Protein AF-A0A2N1AN80-F1 (afdb_monomer_lite)

Radius of gyration: 16.86 Å; chains: 1; bounding box: 37×19×43 Å

Sequence (86 aa):
MSWYCQQLKVKSFYSLKVEKMPLCRLFFIKYAETVEEYQARRLAYHLSCMITAKRGEVNSYELYKKAGLSAKTIYQSVDIIIKKDI

pLDDT: mean 77.21, std 10.76, range [53.44, 90.5]

Structure (mmCIF, N/CA/C/O backbone):
data_AF-A0A2N1AN80-F1
#
_entry.id   AF-A0A2N1AN80-F1
#
loop_
_atom_site.group_PDB
_atom_site.id
_atom_site.type_symbol
_atom_site.label_atom_id
_atom_site.label_alt_id
_atom_site.label_comp_id
_atom_site.label_asym_id
_atom_site.label_entity_id
_atom_site.label_seq_id
_atom_site.pdbx_PDB_ins_code
_atom_site.Cartn_x
_atom_site.Cartn_y
_atom_site.Cartn_z
_atom_site.occupancy
_atom_site.B_iso_or_equiv
_atom_site.auth_seq_id
_atom_site.auth_comp_id
_atom_site.auth_asym_id
_atom_site.auth_atom_id
_atom_site.pdbx_PDB_model_num
ATOM 1 N N . MET A 1 1 ? -9.534 4.525 12.238 1.00 53.44 1 MET A N 1
ATOM 2 C CA . MET A 1 1 ? -9.362 4.136 13.665 1.00 53.44 1 MET A CA 1
ATOM 3 C C . MET A 1 1 ? -10.634 4.251 14.507 1.00 53.44 1 MET A C 1
ATOM 5 O O . MET A 1 1 ? -10.903 3.323 15.259 1.00 53.44 1 MET A O 1
ATOM 9 N N . SER A 1 2 ? -11.442 5.316 14.393 1.00 57.25 2 SER A N 1
ATOM 10 C CA . SER A 1 2 ? -12.702 5.428 15.161 1.00 57.25 2 SER A CA 1
ATOM 11 C C . SER A 1 2 ? -13.719 4.322 14.835 1.00 57.25 2 SER A C 1
ATOM 13 O O . SER A 1 2 ? -14.392 3.840 15.743 1.00 57.25 2 SER A O 1
ATOM 15 N N . TRP A 1 3 ? -13.769 3.873 13.573 1.00 65.00 3 TRP A N 1
ATOM 16 C CA . TRP A 1 3 ? -14.703 2.846 13.096 1.00 65.00 3 TRP A CA 1
ATOM 17 C C . TRP A 1 3 ? -14.537 1.487 13.800 1.00 65.00 3 TRP A C 1
ATOM 19 O O . TRP A 1 3 ? -15.497 0.964 14.353 1.00 65.00 3 TRP A O 1
ATOM 29 N N . TYR A 1 4 ? -13.321 0.931 13.877 1.00 64.50 4 TYR A N 1
ATOM 30 C CA . TYR A 1 4 ? -13.091 -0.371 14.530 1.00 64.50 4 TYR A CA 1
ATOM 31 C C . TYR A 1 4 ? -13.328 -0.314 16.050 1.00 64.50 4 TYR A C 1
ATOM 33 O O . TYR A 1 4 ? -13.928 -1.215 16.633 1.00 64.50 4 TYR A O 1
ATOM 41 N N . CYS A 1 5 ? -12.943 0.790 16.700 1.00 62.00 5 CYS A N 1
ATOM 42 C CA . CYS A 1 5 ? -13.227 1.006 18.121 1.00 62.00 5 CYS A CA 1
ATOM 43 C C . CYS A 1 5 ? -14.734 1.138 18.411 1.00 62.00 5 CYS A C 1
ATOM 45 O O . CYS A 1 5 ? -15.180 0.745 19.489 1.00 62.00 5 CYS A O 1
ATOM 47 N N . GLN A 1 6 ? -15.523 1.666 17.465 1.00 66.81 6 GLN A N 1
ATOM 48 C CA . GLN A 1 6 ? -16.988 1.649 17.547 1.00 66.81 6 GLN A CA 1
ATOM 49 C C . GLN A 1 6 ? -17.542 0.221 17.479 1.00 66.81 6 GLN A C 1
ATOM 51 O O . GLN A 1 6 ? -18.428 -0.100 18.268 1.00 66.81 6 GLN A O 1
ATOM 56 N N . GLN A 1 7 ? -16.991 -0.645 16.619 1.00 70.19 7 GLN A N 1
ATOM 57 C CA . GLN A 1 7 ? -17.421 -2.047 16.518 1.00 70.19 7 GLN A CA 1
ATOM 58 C C . GLN A 1 7 ? -17.153 -2.836 17.806 1.00 70.19 7 GLN A C 1
ATOM 60 O O . GLN A 1 7 ? -17.985 -3.630 18.237 1.00 70.19 7 GLN A O 1
ATOM 65 N N . LEU A 1 8 ? -16.022 -2.580 18.469 1.00 70.50 8 LEU A N 1
ATOM 66 C CA . LEU A 1 8 ? -15.652 -3.296 19.691 1.00 70.50 8 LEU A CA 1
ATOM 67 C C . LEU A 1 8 ? -16.384 -2.815 20.954 1.00 70.50 8 LEU A C 1
ATOM 69 O O . LEU A 1 8 ? -16.252 -3.452 21.991 1.00 70.50 8 LEU A O 1
ATOM 73 N N . LYS A 1 9 ? -17.127 -1.698 20.919 1.00 65.38 9 LYS A N 1
ATOM 74 C CA . LYS A 1 9 ? -17.741 -1.055 22.106 1.00 65.38 9 LYS A CA 1
ATOM 75 C C . LYS A 1 9 ? -16.760 -0.746 23.255 1.00 65.38 9 LYS A C 1
ATOM 77 O O . LYS A 1 9 ? -17.188 -0.384 24.347 1.00 65.38 9 LYS A O 1
ATOM 82 N N . VAL A 1 10 ? -15.447 -0.809 23.018 1.00 63.38 10 VAL A N 1
ATOM 83 C CA . VAL A 1 10 ? -14.409 -0.527 24.019 1.00 63.38 10 VAL A CA 1
ATOM 84 C C . VAL A 1 10 ? -13.652 0.743 23.627 1.00 63.38 10 VAL A C 1
ATOM 86 O O . VAL A 1 10 ? -12.535 0.702 23.115 1.00 63.38 10 VAL A O 1
ATOM 89 N N . LYS A 1 11 ? -14.275 1.907 23.853 1.00 57.94 11 LYS A N 1
ATOM 90 C CA . LYS A 1 11 ? -13.678 3.217 23.522 1.00 57.94 11 LYS A CA 1
ATOM 91 C C . LYS A 1 11 ? -12.395 3.526 24.311 1.00 57.94 11 LYS A C 1
ATOM 93 O O . LYS A 1 11 ? -11.543 4.242 23.799 1.00 57.94 11 LYS A O 1
ATOM 98 N N . SER A 1 12 ? -12.255 3.014 25.536 1.00 58.03 12 SER A N 1
ATOM 99 C CA . SER A 1 12 ? -11.214 3.443 26.487 1.00 58.03 12 SER A CA 1
ATOM 100 C C . SER A 1 12 ? -9.921 2.622 26.460 1.00 58.03 12 SER A C 1
ATOM 102 O O . SER A 1 12 ? -8.881 3.114 26.886 1.00 58.03 12 SER A O 1
ATOM 104 N N . PHE A 1 13 ? -9.947 1.381 25.966 1.00 55.47 13 PHE A N 1
ATOM 105 C CA . PHE A 1 13 ? -8.806 0.466 26.126 1.00 55.47 13 PHE A CA 1
ATOM 106 C C . PHE A 1 13 ? -7.701 0.690 25.085 1.00 55.47 13 PHE A C 1
ATOM 108 O O . PHE A 1 13 ? -6.532 0.414 25.351 1.00 55.47 13 PHE A O 1
ATOM 115 N N . TYR A 1 14 ? -8.058 1.216 23.909 1.00 55.81 14 TYR A N 1
ATOM 116 C CA . TYR A 1 14 ? -7.140 1.326 22.774 1.00 55.81 14 TYR A CA 1
ATOM 117 C C . TYR A 1 14 ? -6.406 2.671 22.693 1.00 55.81 14 TYR A C 1
ATOM 119 O O . TYR A 1 14 ? -5.212 2.674 22.402 1.00 55.81 14 TYR A O 1
ATOM 127 N N . SER A 1 15 ? -7.047 3.803 23.004 1.00 58.84 15 SER A N 1
ATOM 128 C CA . SER A 1 15 ? -6.395 5.124 22.900 1.00 58.84 15 SER A CA 1
ATOM 129 C C . SER A 1 15 ? -5.171 5.273 23.814 1.00 58.84 15 SER A C 1
ATOM 131 O O . SER A 1 15 ? -4.221 5.946 23.439 1.00 58.84 15 SER A O 1
ATOM 133 N N . LEU A 1 16 ? -5.152 4.592 24.966 1.00 58.44 16 LEU A N 1
ATOM 134 C CA . LEU A 1 16 ? -4.066 4.663 25.956 1.00 58.44 16 LEU A CA 1
ATOM 135 C C . LEU A 1 16 ? -2.962 3.606 25.773 1.00 58.44 16 LEU A C 1
ATOM 137 O O . LEU A 1 16 ? -1.879 3.745 26.341 1.00 58.44 16 LEU A O 1
ATOM 141 N N . LYS A 1 17 ? -3.221 2.522 25.027 1.00 67.38 17 LYS A N 1
ATOM 142 C CA . LYS A 1 17 ? -2.289 1.379 24.908 1.00 67.38 17 LYS A CA 1
ATOM 143 C C . LYS A 1 17 ? -1.736 1.150 23.504 1.00 67.38 17 LYS A C 1
ATOM 145 O O . LYS A 1 17 ? -0.713 0.485 23.381 1.00 67.38 17 LYS A O 1
ATOM 150 N N . VAL A 1 18 ? -2.345 1.713 22.458 1.00 67.62 18 VAL A N 1
ATOM 151 C CA . VAL A 1 18 ? -1.886 1.534 21.065 1.00 67.62 18 VAL A CA 1
ATOM 152 C C . VAL A 1 18 ? -0.476 2.073 20.836 1.00 67.62 18 VAL A C 1
ATOM 154 O O . VAL A 1 18 ? 0.280 1.463 20.084 1.00 67.62 18 VAL A O 1
ATOM 157 N N . GLU A 1 19 ? -0.079 3.154 21.509 1.00 71.50 19 GLU A N 1
ATOM 158 C CA . GLU A 1 19 ? 1.298 3.661 21.416 1.00 71.50 19 GLU A CA 1
ATOM 159 C C . GLU A 1 19 ? 2.331 2.666 21.954 1.00 71.50 19 GLU A C 1
ATOM 161 O O . GLU A 1 19 ? 3.429 2.559 21.417 1.00 71.50 19 GLU A O 1
ATOM 166 N N . LYS A 1 20 ? 1.950 1.860 22.951 1.00 82.00 20 LYS A N 1
ATOM 167 C CA . LYS A 1 20 ? 2.789 0.786 23.503 1.00 82.00 20 LYS A CA 1
ATOM 168 C C . LYS A 1 20 ? 2.753 -0.491 22.653 1.00 82.00 20 LYS A C 1
ATOM 170 O O . LYS A 1 20 ? 3.438 -1.456 22.976 1.00 82.00 20 LYS A O 1
ATOM 175 N N . MET A 1 21 ? 1.952 -0.521 21.584 1.00 81.00 21 MET A N 1
ATOM 176 C CA . MET A 1 21 ? 1.724 -1.690 20.729 1.00 81.00 21 MET A CA 1
ATOM 177 C C . MET A 1 21 ? 1.905 -1.322 19.245 1.00 81.00 21 MET A C 1
ATOM 179 O O . MET A 1 21 ? 0.933 -1.291 18.481 1.00 81.00 21 MET A O 1
ATOM 183 N N . PRO A 1 22 ? 3.148 -1.058 18.799 1.00 81.88 22 PRO A N 1
ATOM 184 C CA . PRO A 1 22 ? 3.429 -0.526 17.463 1.00 81.88 22 PRO A CA 1
ATOM 185 C C . PRO A 1 22 ? 2.950 -1.444 16.331 1.00 81.88 22 PRO A C 1
ATOM 187 O O . PRO A 1 22 ? 2.459 -0.960 15.312 1.00 81.88 22 PRO A O 1
ATOM 190 N N . LEU A 1 23 ? 3.013 -2.766 16.517 1.00 84.31 23 LEU A N 1
ATOM 191 C CA . LEU A 1 23 ? 2.535 -3.734 15.525 1.00 84.31 23 LEU A CA 1
ATOM 192 C C . LEU A 1 23 ? 1.013 -3.683 15.356 1.00 84.31 23 LEU A C 1
ATOM 194 O O . LEU A 1 23 ? 0.522 -3.647 14.230 1.00 84.31 23 LEU A O 1
ATOM 198 N N . CYS A 1 24 ? 0.263 -3.611 16.459 1.00 82.25 24 CYS A N 1
ATOM 199 C CA . CYS A 1 24 ? -1.190 -3.456 16.409 1.00 82.25 24 CYS A CA 1
ATOM 200 C C . CYS A 1 24 ? -1.569 -2.117 15.774 1.00 82.25 24 CYS A C 1
ATOM 202 O O . CYS A 1 24 ? -2.460 -2.071 14.932 1.00 82.25 24 CYS A O 1
ATOM 204 N N . ARG A 1 25 ? -0.853 -1.038 16.114 1.00 81.62 25 ARG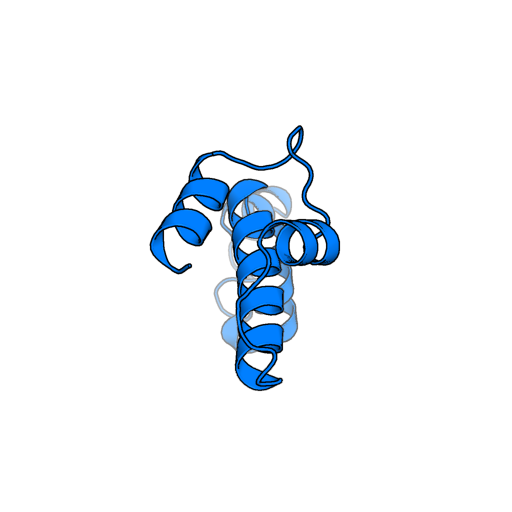 A N 1
ATOM 205 C CA . ARG A 1 25 ? -1.040 0.275 15.486 1.00 81.62 25 ARG A CA 1
ATOM 206 C C . ARG A 1 25 ? -0.874 0.195 13.969 1.00 81.62 25 ARG A C 1
ATOM 208 O O . ARG A 1 25 ? -1.749 0.655 13.244 1.00 81.62 25 ARG A O 1
ATOM 215 N N . LEU A 1 26 ? 0.213 -0.413 13.491 1.00 83.19 26 LEU A N 1
ATOM 216 C CA . LEU A 1 26 ? 0.475 -0.587 12.060 1.00 83.19 26 LEU A CA 1
ATOM 217 C C . LEU A 1 26 ? -0.585 -1.453 11.378 1.00 83.19 26 LEU A C 1
ATOM 219 O O . LEU A 1 26 ? -1.016 -1.119 10.277 1.00 83.19 26 LEU A O 1
ATOM 223 N N . PHE A 1 27 ? -1.017 -2.536 12.027 1.00 85.00 27 PHE A N 1
ATOM 224 C CA . PHE A 1 27 ? -2.097 -3.377 11.523 1.00 85.00 27 PHE A CA 1
ATOM 225 C C . PHE A 1 27 ? -3.386 -2.572 11.351 1.00 85.00 27 PHE A C 1
ATOM 227 O O . PHE A 1 27 ? -3.962 -2.582 10.270 1.00 85.00 27 PHE A O 1
ATOM 234 N N . PHE A 1 28 ? -3.810 -1.822 12.371 1.00 79.94 28 PHE A N 1
ATOM 235 C CA . PHE A 1 28 ? -5.053 -1.059 12.291 1.00 79.94 28 PHE A CA 1
ATOM 236 C C . PHE A 1 28 ? -4.986 0.123 11.332 1.00 79.94 28 PHE A C 1
ATOM 238 O O . PHE A 1 28 ? -5.995 0.426 10.704 1.00 79.94 28 PHE A O 1
ATOM 245 N N . ILE A 1 29 ? -3.829 0.784 11.210 1.00 82.06 29 ILE A N 1
ATOM 246 C CA . ILE A 1 29 ? -3.625 1.819 10.190 1.00 82.06 29 ILE A CA 1
ATOM 247 C C . ILE A 1 29 ? -3.854 1.201 8.812 1.00 82.06 29 ILE A C 1
ATOM 249 O O . ILE A 1 29 ? -4.722 1.674 8.095 1.00 82.06 29 ILE A O 1
ATOM 253 N N . LYS A 1 30 ? -3.174 0.089 8.500 1.00 84.50 30 LYS A N 1
ATOM 254 C CA . LYS A 1 30 ? -3.315 -0.604 7.211 1.00 84.50 30 LYS A CA 1
ATOM 255 C C . LYS A 1 30 ? -4.715 -1.169 6.978 1.00 84.50 30 LYS A C 1
ATOM 257 O O . LYS A 1 30 ? -5.177 -1.204 5.850 1.00 84.50 30 LYS A O 1
ATOM 262 N N . TYR A 1 31 ? -5.378 -1.642 8.029 1.00 83.25 31 TYR A N 1
ATOM 263 C CA . TYR A 1 31 ? -6.726 -2.200 7.936 1.00 83.25 31 TYR A CA 1
ATOM 264 C C . TYR A 1 31 ? -7.789 -1.121 7.708 1.00 83.25 31 TYR A C 1
ATOM 266 O O . TYR A 1 31 ? -8.821 -1.387 7.105 1.00 83.25 31 TYR A O 1
ATOM 274 N N . ALA A 1 32 ? -7.548 0.089 8.211 1.00 83.06 32 ALA A N 1
ATOM 275 C CA . ALA A 1 32 ? -8.444 1.220 8.028 1.00 83.06 32 ALA A CA 1
ATOM 276 C C . ALA A 1 32 ? -8.187 1.993 6.725 1.00 83.06 32 ALA A C 1
ATOM 278 O O . ALA A 1 32 ? -8.907 2.960 6.489 1.00 83.06 32 ALA A O 1
ATOM 279 N N . GLU A 1 33 ? -7.184 1.600 5.930 1.00 87.38 33 GLU A N 1
ATOM 280 C CA . GLU A 1 33 ? -6.902 2.219 4.633 1.00 87.38 33 GLU A CA 1
ATOM 281 C C . GLU A 1 33 ? -8.102 2.053 3.696 1.00 87.38 33 GLU A C 1
ATOM 283 O O . GLU A 1 33 ? -8.696 0.972 3.605 1.00 87.38 33 GLU A O 1
ATOM 288 N N . THR A 1 34 ? -8.432 3.108 2.955 1.00 87.88 34 THR A N 1
ATOM 289 C CA . THR A 1 34 ? -9.305 2.956 1.790 1.00 87.88 34 THR A CA 1
ATOM 290 C C . THR A 1 34 ? -8.593 2.148 0.702 1.00 87.88 34 THR A C 1
ATOM 292 O O . THR A 1 34 ? -7.373 1.942 0.735 1.00 87.88 34 THR A O 1
ATOM 295 N N . VAL A 1 35 ? -9.342 1.676 -0.298 1.00 87.12 35 VAL A N 1
ATOM 296 C CA . VAL A 1 35 ? -8.745 0.940 -1.422 1.00 87.12 35 VAL A CA 1
ATOM 297 C C . VAL A 1 35 ? -7.701 1.811 -2.128 1.00 87.12 35 VAL A C 1
ATOM 299 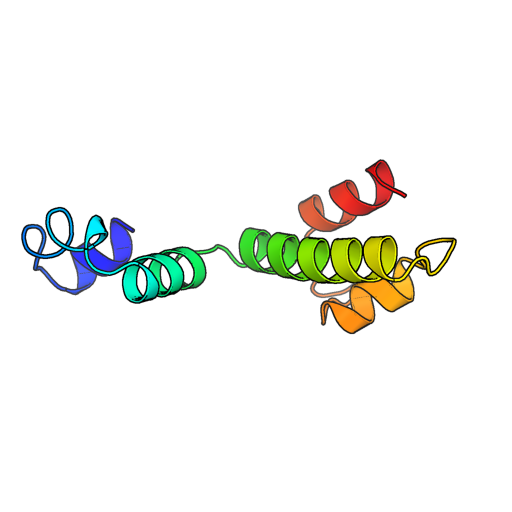O O . VAL A 1 35 ? -6.626 1.325 -2.470 1.00 87.12 35 VAL A O 1
ATOM 302 N N . GLU A 1 36 ? -7.970 3.105 -2.281 1.00 87.06 36 GLU A N 1
ATOM 303 C CA . GLU A 1 36 ? -7.067 4.094 -2.868 1.00 87.06 36 GLU A CA 1
ATOM 304 C C . GLU A 1 36 ? -5.769 4.245 -2.066 1.00 87.06 36 GLU A C 1
ATOM 306 O O . GLU A 1 36 ? -4.679 4.171 -2.637 1.00 87.06 36 GLU A O 1
ATOM 311 N N . GLU A 1 37 ? -5.865 4.405 -0.744 1.00 88.25 37 GLU A N 1
ATOM 312 C CA . GLU A 1 37 ? -4.702 4.523 0.147 1.00 88.25 37 GLU A CA 1
ATOM 313 C C . GLU A 1 37 ? -3.841 3.253 0.113 1.00 88.25 37 GLU A C 1
ATOM 315 O O . GLU A 1 37 ? -2.610 3.316 0.006 1.00 88.25 37 GLU A O 1
ATOM 320 N N . TYR A 1 38 ? -4.489 2.087 0.118 1.00 88.94 38 TYR A N 1
ATOM 321 C CA . TYR A 1 38 ? -3.825 0.796 -0.015 1.00 88.94 38 TYR A CA 1
ATOM 322 C C . TYR A 1 38 ? -3.054 0.679 -1.339 1.00 88.94 38 TYR A C 1
ATOM 324 O O . TYR A 1 38 ? -1.898 0.233 -1.354 1.00 88.94 38 TYR A O 1
ATOM 332 N N . GLN A 1 39 ? -3.671 1.088 -2.453 1.00 89.38 39 GLN A N 1
ATOM 333 C CA . GLN A 1 39 ? -3.038 1.074 -3.773 1.00 89.38 39 GLN A CA 1
ATOM 334 C C . GLN A 1 39 ? -1.842 2.028 -3.833 1.00 89.38 39 GLN A C 1
ATOM 336 O O . GLN A 1 39 ? -0.761 1.608 -4.254 1.00 89.38 39 GLN A O 1
ATOM 341 N N . ALA A 1 40 ? -1.999 3.263 -3.347 1.00 88.88 40 ALA A N 1
ATOM 342 C CA . ALA A 1 40 ? -0.929 4.256 -3.294 1.00 88.88 40 ALA A CA 1
ATOM 343 C C . ALA A 1 40 ? 0.275 3.753 -2.481 1.00 88.88 40 ALA A C 1
ATOM 345 O O . ALA A 1 40 ? 1.416 3.825 -2.940 1.00 88.88 40 ALA A O 1
ATOM 346 N N . ARG A 1 41 ? 0.039 3.151 -1.306 1.00 89.50 41 ARG A N 1
ATOM 347 C CA . ARG A 1 41 ? 1.113 2.603 -0.464 1.00 89.50 41 ARG A CA 1
ATOM 348 C C . ARG A 1 41 ? 1.870 1.463 -1.145 1.00 89.50 41 ARG A C 1
ATOM 350 O O . ARG A 1 41 ? 3.099 1.422 -1.085 1.00 89.50 41 ARG A O 1
ATOM 357 N N . ARG A 1 42 ? 1.162 0.509 -1.762 1.00 89.69 42 ARG A N 1
ATOM 358 C CA . ARG A 1 42 ? 1.805 -0.604 -2.492 1.00 89.69 42 ARG A CA 1
ATOM 359 C C . ARG A 1 42 ? 2.660 -0.093 -3.632 1.00 89.69 42 ARG A C 1
ATOM 361 O O . ARG A 1 42 ? 3.776 -0.564 -3.837 1.00 89.69 42 ARG A O 1
ATOM 368 N N . LEU A 1 43 ? 2.128 0.872 -4.358 1.00 89.50 43 LEU A N 1
ATOM 369 C CA . LEU A 1 43 ? 2.796 1.455 -5.491 1.00 89.50 43 LEU A CA 1
ATOM 370 C C . LEU A 1 43 ? 4.079 2.191 -5.089 1.00 89.50 43 LEU A C 1
ATOM 372 O O . LEU A 1 43 ? 5.141 1.900 -5.637 1.00 89.50 43 LEU A O 1
ATOM 376 N N . ALA A 1 44 ? 4.000 3.056 -4.075 1.00 89.19 44 ALA A N 1
ATOM 377 C CA . ALA A 1 44 ? 5.150 3.770 -3.526 1.00 89.19 44 ALA A CA 1
ATOM 378 C C . ALA A 1 44 ? 6.243 2.810 -3.023 1.00 89.19 44 ALA A C 1
ATOM 380 O O . ALA A 1 44 ? 7.435 3.036 -3.245 1.00 89.19 44 ALA A O 1
ATOM 381 N N . TYR A 1 45 ? 5.852 1.689 -2.405 1.00 90.50 45 TYR A N 1
ATOM 382 C CA . TYR A 1 45 ? 6.798 0.649 -2.001 1.00 90.50 45 TYR A CA 1
ATOM 383 C C . TYR A 1 45 ? 7.567 0.086 -3.205 1.00 90.50 45 TYR A C 1
ATOM 385 O O . TYR A 1 45 ? 8.795 0.083 -3.202 1.00 90.50 45 TYR A O 1
ATOM 393 N N . HIS A 1 46 ? 6.878 -0.330 -4.270 1.00 89.06 46 HIS A N 1
ATOM 394 C CA . HIS A 1 46 ? 7.561 -0.880 -5.443 1.00 89.06 46 HIS A CA 1
ATOM 395 C C . HIS A 1 46 ? 8.407 0.157 -6.186 1.00 89.06 46 HIS A C 1
ATOM 397 O O . HIS A 1 46 ? 9.503 -0.185 -6.631 1.00 89.06 46 HIS A O 1
ATOM 403 N N . LEU A 1 47 ? 7.943 1.406 -6.268 1.00 86.38 47 LEU A N 1
ATOM 404 C CA . LEU A 1 47 ? 8.700 2.510 -6.854 1.00 86.38 47 LEU A CA 1
ATOM 405 C C . LEU A 1 47 ? 10.009 2.748 -6.087 1.00 86.38 47 LEU A C 1
ATOM 407 O O . LEU A 1 47 ? 11.081 2.747 -6.686 1.00 86.38 47 LEU A O 1
ATOM 411 N N . SER A 1 48 ? 9.951 2.844 -4.754 1.00 87.62 48 SER A N 1
ATOM 412 C CA . SER A 1 48 ? 11.153 3.030 -3.926 1.00 87.62 48 SER A CA 1
ATOM 413 C C . SER A 1 48 ? 12.136 1.860 -4.038 1.00 87.62 48 SER A C 1
ATOM 415 O O . SER A 1 48 ? 13.347 2.081 -4.103 1.00 87.62 48 SER A O 1
ATOM 417 N N . CYS A 1 49 ? 11.647 0.620 -4.151 1.00 87.38 49 CYS A N 1
ATOM 418 C CA . CYS A 1 49 ? 12.497 -0.536 -4.432 1.00 87.38 49 CYS A CA 1
ATOM 419 C C . CYS A 1 49 ? 13.190 -0.436 -5.799 1.00 87.38 49 CYS A C 1
ATOM 421 O O . CYS A 1 49 ? 14.361 -0.795 -5.906 1.00 87.38 49 CYS A O 1
ATOM 423 N N . MET A 1 50 ? 12.495 0.032 -6.843 1.00 84.62 50 MET A N 1
ATOM 424 C CA . MET A 1 50 ? 13.087 0.200 -8.176 1.00 84.62 50 MET A CA 1
ATOM 425 C C . MET A 1 50 ? 14.171 1.281 -8.185 1.00 84.62 50 MET A C 1
ATOM 427 O O . MET A 1 50 ? 15.271 1.014 -8.671 1.00 84.62 50 MET A O 1
ATOM 431 N N . ILE A 1 51 ? 13.887 2.436 -7.572 1.00 83.69 51 ILE A N 1
ATOM 432 C CA . ILE A 1 51 ? 14.837 3.549 -7.418 1.00 83.69 51 ILE A CA 1
ATOM 433 C C . ILE A 1 51 ? 16.083 3.078 -6.658 1.00 83.69 51 ILE A C 1
ATOM 435 O O . ILE A 1 51 ? 17.211 3.262 -7.115 1.00 83.69 51 ILE A O 1
ATOM 439 N N . THR A 1 52 ? 15.889 2.398 -5.524 1.00 85.94 52 THR A N 1
ATOM 440 C CA . THR A 1 52 ? 16.992 1.889 -4.691 1.00 85.94 52 THR A CA 1
ATOM 441 C C . THR A 1 52 ? 17.839 0.856 -5.434 1.00 85.94 52 THR A C 1
ATOM 443 O O . THR A 1 52 ? 19.058 0.823 -5.287 1.00 85.94 52 THR A O 1
ATOM 446 N N . ALA A 1 53 ? 17.213 0.031 -6.277 1.00 83.88 53 ALA A N 1
ATOM 447 C CA . ALA A 1 53 ? 17.900 -0.978 -7.074 1.00 83.88 53 ALA A CA 1
ATOM 448 C C . ALA A 1 53 ? 18.687 -0.407 -8.273 1.00 83.88 53 ALA A C 1
ATOM 450 O O . ALA A 1 53 ? 19.245 -1.198 -9.032 1.00 83.88 53 ALA A O 1
ATOM 451 N N . LYS A 1 54 ? 18.718 0.925 -8.474 1.00 71.25 54 LYS A N 1
ATOM 452 C CA . LYS A 1 54 ? 19.330 1.609 -9.634 1.00 71.25 54 LYS A CA 1
ATOM 453 C C . LYS A 1 54 ? 18.914 1.019 -10.989 1.00 71.25 54 LYS A C 1
ATOM 455 O O . LYS A 1 54 ? 19.656 1.103 -11.967 1.00 71.25 54 LYS A O 1
ATOM 460 N N . ARG A 1 55 ? 17.730 0.405 -11.066 1.00 64.44 55 ARG A N 1
ATOM 461 C CA . ARG A 1 55 ? 17.121 0.081 -12.360 1.00 64.44 55 ARG A CA 1
ATOM 462 C C . ARG A 1 55 ? 16.713 1.425 -12.957 1.00 64.44 55 ARG A C 1
ATOM 464 O O . ARG A 1 55 ? 16.077 2.173 -12.233 1.00 64.44 55 ARG A O 1
ATOM 471 N N . GLY A 1 56 ? 17.160 1.725 -14.180 1.00 66.25 56 GLY A N 1
ATOM 472 C CA . GLY A 1 56 ? 17.039 3.030 -14.851 1.00 66.25 56 GLY A CA 1
ATOM 473 C C . GLY A 1 56 ? 15.606 3.566 -14.983 1.00 66.25 56 GLY A C 1
ATOM 474 O O . GLY A 1 56 ? 14.933 3.797 -13.987 1.00 66.25 56 GLY A O 1
ATOM 475 N N . GLU A 1 57 ? 15.135 3.827 -16.205 1.00 67.31 57 GLU A N 1
ATOM 476 C CA . GLU A 1 57 ? 13.766 4.321 -16.404 1.00 67.31 57 GLU A CA 1
ATOM 477 C C . GLU A 1 57 ? 12.734 3.373 -15.780 1.00 67.31 57 GLU A C 1
ATOM 479 O O . GLU A 1 57 ? 12.724 2.158 -16.017 1.00 67.31 57 GLU A O 1
ATOM 484 N N . VAL A 1 58 ? 11.857 3.943 -14.954 1.00 71.62 58 VAL A N 1
ATOM 485 C CA . VAL A 1 58 ? 10.777 3.206 -14.309 1.00 71.62 58 VAL A CA 1
ATOM 486 C C . VAL A 1 58 ? 9.704 2.942 -15.359 1.00 71.62 58 VAL A C 1
ATOM 488 O O . VAL A 1 58 ? 8.908 3.813 -15.698 1.00 71.62 58 VAL A O 1
ATOM 491 N N . ASN A 1 59 ? 9.653 1.712 -15.869 1.00 80.06 59 ASN A N 1
ATOM 492 C CA . ASN A 1 59 ? 8.548 1.298 -16.722 1.00 80.06 59 ASN A CA 1
ATOM 493 C C . ASN A 1 59 ? 7.262 1.211 -15.881 1.00 80.06 59 ASN A C 1
ATOM 495 O O . ASN A 1 59 ? 7.107 0.320 -15.037 1.00 80.06 59 ASN A O 1
ATOM 499 N N . SER A 1 60 ? 6.327 2.127 -16.140 1.00 80.81 60 SER A N 1
ATOM 500 C CA . SER A 1 60 ? 5.039 2.217 -15.446 1.00 80.81 60 SER A CA 1
ATOM 501 C C . SER A 1 60 ? 4.241 0.910 -15.514 1.00 80.81 60 SER A C 1
ATOM 503 O O . SER A 1 60 ? 3.652 0.501 -14.515 1.00 80.81 60 SER A O 1
ATOM 505 N N . TYR A 1 61 ? 4.295 0.174 -16.629 1.00 83.00 61 TYR A N 1
ATOM 506 C CA . TYR A 1 61 ? 3.633 -1.126 -16.759 1.00 83.00 61 TYR A CA 1
ATOM 507 C C . TYR A 1 61 ? 4.191 -2.168 -15.780 1.00 83.00 61 TYR A C 1
ATOM 509 O O . TYR A 1 61 ? 3.427 -2.858 -15.096 1.00 83.00 61 TYR A O 1
ATOM 517 N N . GLU A 1 62 ? 5.519 -2.282 -15.673 1.00 84.06 62 GLU A N 1
ATOM 518 C CA . GLU A 1 62 ? 6.139 -3.208 -14.718 1.00 84.06 62 GLU A CA 1
ATOM 519 C C . GLU A 1 62 ? 5.831 -2.817 -13.274 1.00 84.06 62 GLU A C 1
ATOM 521 O O . GLU A 1 62 ? 5.612 -3.686 -12.423 1.00 84.06 62 GLU A O 1
ATOM 526 N N . LEU A 1 63 ? 5.801 -1.513 -13.003 1.00 86.31 63 LEU A N 1
ATOM 527 C CA . LEU A 1 63 ? 5.479 -0.971 -11.694 1.00 86.31 63 LEU A CA 1
ATOM 528 C C . LEU A 1 63 ? 4.040 -1.317 -11.291 1.00 86.31 63 LEU A C 1
ATOM 530 O O . LEU A 1 63 ? 3.836 -1.881 -10.213 1.00 86.31 63 LEU A O 1
ATOM 534 N N . TYR A 1 64 ? 3.062 -1.087 -12.172 1.00 86.56 64 TYR A N 1
ATOM 535 C CA . TYR A 1 64 ? 1.669 -1.477 -11.943 1.00 86.56 64 TYR A CA 1
ATOM 536 C C . TYR A 1 64 ? 1.528 -2.981 -11.722 1.00 86.56 64 TYR A C 1
ATOM 538 O O . TYR A 1 64 ? 0.903 -3.406 -10.748 1.00 86.56 64 TYR A O 1
ATOM 546 N N . LYS A 1 65 ? 2.177 -3.797 -12.562 1.00 87.88 65 LYS A N 1
ATOM 547 C CA . LYS A 1 65 ? 2.144 -5.258 -12.442 1.00 87.88 65 LYS A CA 1
ATOM 548 C C . LYS A 1 65 ? 2.697 -5.733 -11.098 1.00 87.88 65 LYS A C 1
ATOM 550 O O . LYS A 1 65 ? 2.067 -6.565 -10.448 1.00 87.88 65 LYS A O 1
ATOM 555 N N . LYS A 1 66 ? 3.834 -5.191 -10.643 1.00 86.88 66 LYS A N 1
ATOM 556 C CA . LYS A 1 66 ? 4.400 -5.519 -9.320 1.00 86.88 66 LYS A CA 1
ATOM 557 C C . LYS A 1 66 ? 3.499 -5.053 -8.180 1.00 86.88 66 LYS A C 1
ATOM 559 O O . LYS A 1 66 ? 3.296 -5.798 -7.224 1.00 86.88 66 LYS A O 1
ATOM 564 N N . ALA A 1 67 ? 2.894 -3.876 -8.316 1.00 86.31 67 ALA A N 1
ATOM 565 C CA . ALA A 1 67 ?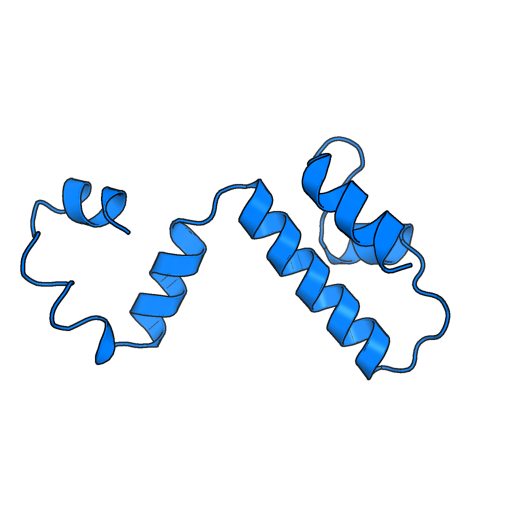 1.914 -3.371 -7.363 1.00 86.31 67 ALA A CA 1
ATOM 566 C C . ALA A 1 67 ? 0.600 -4.172 -7.355 1.00 86.31 67 ALA A C 1
ATOM 568 O O . ALA A 1 67 ? -0.178 -4.027 -6.412 1.00 86.31 67 ALA A O 1
ATOM 569 N N . GLY A 1 68 ? 0.376 -5.078 -8.315 1.00 87.31 68 GLY A N 1
ATOM 570 C CA . GLY A 1 68 ? -0.870 -5.837 -8.453 1.00 87.31 68 GLY A CA 1
ATOM 571 C C . GLY A 1 68 ? -2.027 -4.975 -8.962 1.00 87.31 68 GLY A C 1
ATOM 572 O O . GLY A 1 68 ? -3.188 -5.280 -8.701 1.00 87.31 68 GLY A O 1
ATOM 573 N N . LEU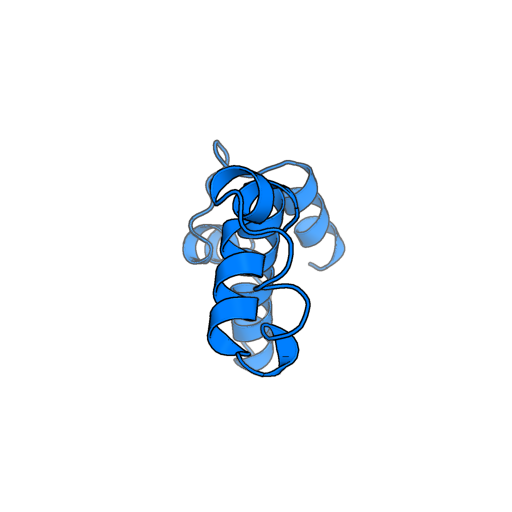 A 1 69 ? -1.709 -3.875 -9.645 1.00 87.12 69 LEU A N 1
ATOM 574 C CA . LEU A 1 69 ? -2.671 -2.947 -10.219 1.00 87.12 69 LEU A CA 1
ATOM 575 C C . LEU A 1 69 ? -2.894 -3.287 -11.691 1.00 87.12 69 LEU A C 1
ATOM 577 O O . LEU A 1 69 ? -1.975 -3.671 -12.413 1.00 87.12 69 LEU A O 1
ATOM 581 N N . SER A 1 70 ? -4.135 -3.132 -12.135 1.00 81.94 70 SER A N 1
ATOM 582 C CA . SER A 1 70 ? -4.529 -3.270 -13.533 1.00 81.94 70 SER A CA 1
ATOM 583 C C . SER A 1 70 ? -5.239 -2.000 -13.983 1.00 81.94 70 SER A C 1
ATOM 585 O O . SER A 1 70 ? -5.778 -1.271 -13.153 1.00 81.94 70 SER A O 1
ATOM 587 N N . ALA A 1 71 ? -5.331 -1.774 -15.294 1.00 74.56 71 ALA A N 1
ATOM 588 C CA . ALA A 1 71 ? -6.072 -0.636 -15.845 1.00 74.56 71 ALA A CA 1
ATOM 589 C C . ALA A 1 71 ? -7.550 -0.589 -15.400 1.00 74.56 71 ALA A C 1
ATOM 591 O O . ALA A 1 71 ? -8.153 0.474 -15.394 1.00 74.56 71 ALA A O 1
ATOM 592 N N . LYS A 1 72 ? -8.132 -1.733 -15.009 1.00 77.12 72 LYS A N 1
ATOM 593 C CA . LYS A 1 72 ? -9.515 -1.824 -14.513 1.00 77.12 72 LYS A CA 1
ATOM 594 C C . LYS A 1 72 ? -9.649 -1.538 -13.019 1.00 77.12 72 LYS A C 1
ATOM 596 O O . LYS A 1 72 ? -10.747 -1.258 -12.558 1.00 77.12 72 LYS A O 1
ATOM 601 N N . THR A 1 73 ? -8.569 -1.698 -12.259 1.00 76.19 73 THR A N 1
ATOM 602 C CA . THR A 1 73 ? -8.595 -1.641 -10.791 1.00 76.19 73 THR A CA 1
ATOM 603 C C . THR A 1 73 ? -7.877 -0.426 -10.232 1.00 76.19 73 THR A C 1
ATOM 605 O O . THR A 1 73 ? -8.053 -0.131 -9.055 1.00 76.19 73 THR A O 1
ATOM 608 N N . ILE A 1 74 ? -7.075 0.269 -11.038 1.00 82.12 74 ILE A N 1
ATOM 609 C CA . ILE A 1 74 ? -6.337 1.441 -10.590 1.00 82.12 74 ILE A CA 1
ATOM 610 C C . ILE A 1 74 ? -7.262 2.637 -10.389 1.00 82.12 74 ILE A C 1
ATOM 612 O O . ILE A 1 74 ? -8.052 2.997 -11.262 1.00 82.12 74 ILE A O 1
ATOM 616 N N . TYR A 1 75 ? -7.128 3.280 -9.236 1.00 82.50 75 TYR A N 1
ATOM 617 C CA . TYR A 1 75 ? -7.786 4.551 -8.998 1.00 82.50 75 TYR A CA 1
ATOM 618 C C . TYR A 1 75 ? -7.071 5.693 -9.707 1.00 82.50 75 TYR A C 1
ATOM 620 O O . TYR A 1 75 ? -5.844 5.791 -9.707 1.00 82.50 75 TYR A O 1
ATOM 628 N N . GLN A 1 76 ? -7.859 6.599 -10.278 1.00 79.62 76 GLN A N 1
ATOM 629 C CA . GLN A 1 76 ? -7.360 7.709 -11.087 1.00 79.62 76 GLN A CA 1
ATOM 630 C C . GLN A 1 76 ? -6.413 8.628 -10.298 1.00 79.62 76 GLN A C 1
ATOM 632 O O . GLN A 1 76 ? -5.416 9.098 -10.837 1.00 79.62 76 GLN A O 1
ATOM 637 N N . SER A 1 77 ? -6.671 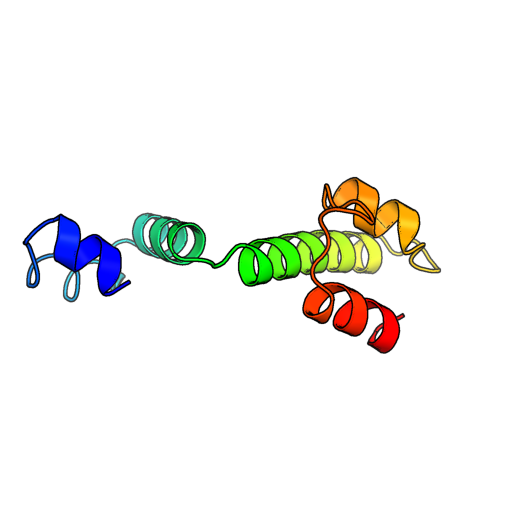8.819 -9.001 1.00 78.62 77 SER A N 1
ATOM 638 C CA . SER A 1 77 ? -5.786 9.550 -8.083 1.00 78.62 77 SER A CA 1
ATOM 639 C C . SER A 1 77 ? -4.398 8.913 -7.961 1.00 78.62 77 SER A C 1
ATOM 641 O O . SER A 1 77 ? -3.404 9.629 -7.888 1.00 78.62 77 SER A O 1
ATOM 643 N N . VAL A 1 78 ? -4.317 7.582 -7.986 1.00 78.12 78 VAL A N 1
ATOM 644 C CA . VAL A 1 78 ? -3.066 6.816 -7.901 1.00 78.12 78 VAL A CA 1
ATOM 645 C C . VAL A 1 78 ? -2.294 6.881 -9.222 1.00 78.12 78 VAL A C 1
ATOM 647 O O . VAL A 1 78 ? -1.078 7.047 -9.216 1.00 78.12 78 VAL A O 1
ATOM 650 N N . ASP A 1 79 ? -2.997 6.819 -10.354 1.00 78.75 79 ASP A N 1
ATOM 651 C CA . ASP A 1 79 ? -2.403 6.938 -11.693 1.00 78.75 79 ASP A CA 1
ATOM 652 C C . ASP A 1 79 ? -1.783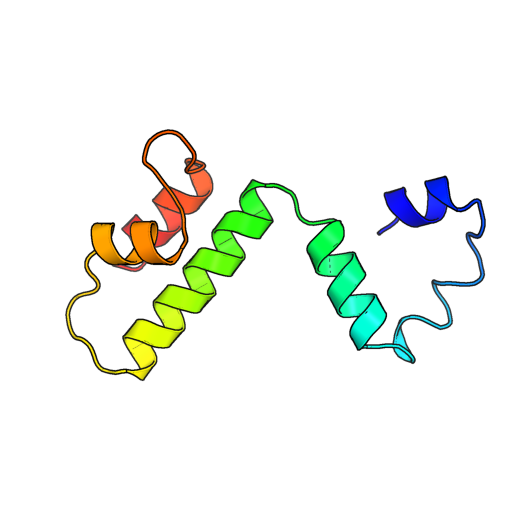 8.329 -11.939 1.00 78.75 79 ASP A C 1
ATOM 654 O O . ASP A 1 79 ? -0.720 8.448 -12.551 1.00 78.75 79 ASP A O 1
ATOM 658 N N . ILE A 1 80 ? -2.403 9.387 -11.400 1.00 79.50 80 ILE A N 1
ATOM 659 C CA . ILE A 1 80 ? -1.876 10.761 -11.469 1.00 79.50 80 ILE A CA 1
ATOM 660 C C . ILE A 1 80 ? -0.541 10.894 -10.727 1.00 79.50 80 ILE A C 1
ATOM 662 O O . ILE A 1 80 ? 0.332 11.621 -11.197 1.00 79.50 80 ILE A O 1
ATOM 666 N N . ILE A 1 81 ? -0.373 10.212 -9.590 1.00 72.25 81 ILE A N 1
ATOM 667 C CA . ILE A 1 81 ? 0.863 10.282 -8.794 1.00 72.25 81 ILE A CA 1
ATOM 668 C C . ILE A 1 81 ? 2.044 9.750 -9.613 1.00 72.25 81 ILE A C 1
ATOM 670 O O . ILE A 1 81 ? 3.081 10.398 -9.679 1.00 72.25 81 ILE A O 1
ATOM 674 N N . ILE A 1 82 ? 1.862 8.635 -10.327 1.00 70.75 82 ILE A N 1
ATOM 675 C CA . ILE A 1 82 ? 2.931 8.068 -11.165 1.00 70.75 82 ILE A CA 1
ATOM 676 C C . ILE A 1 82 ? 3.296 8.988 -12.314 1.00 70.75 82 ILE A C 1
ATOM 678 O O . ILE A 1 82 ? 4.471 9.233 -12.545 1.00 70.75 82 ILE A O 1
ATOM 682 N N . LYS A 1 83 ? 2.293 9.500 -13.031 1.00 69.75 83 LYS A N 1
ATOM 683 C CA . LYS A 1 83 ? 2.506 10.359 -14.204 1.00 69.75 83 LYS A CA 1
ATOM 684 C C . LYS A 1 83 ? 3.157 11.706 -13.874 1.00 69.75 83 LYS A C 1
ATOM 686 O O . LYS A 1 83 ? 3.485 12.447 -14.791 1.00 69.75 83 LYS A O 1
ATOM 691 N N . LYS A 1 84 ? 3.248 12.064 -12.590 1.00 64.56 84 LYS A N 1
ATOM 692 C CA . LYS A 1 84 ? 3.932 13.271 -12.114 1.00 64.56 84 LYS A CA 1
ATOM 693 C C . LYS A 1 84 ? 5.372 13.018 -11.669 1.00 64.56 84 LYS A C 1
ATOM 695 O O . LYS A 1 84 ? 6.161 13.954 -11.736 1.00 64.56 84 LYS A O 1
ATOM 700 N N . ASP A 1 85 ? 5.676 11.813 -11.189 1.00 56.84 85 ASP A N 1
ATOM 701 C CA . ASP A 1 85 ? 6.991 11.445 -10.643 1.00 56.84 85 ASP A CA 1
ATOM 702 C C . ASP A 1 85 ? 7.895 10.716 -11.659 1.00 56.84 85 ASP A C 1
ATOM 704 O O . ASP A 1 85 ? 9.104 10.623 -11.436 1.00 56.84 85 ASP A O 1
ATOM 708 N N . ILE A 1 86 ? 7.320 10.191 -12.749 1.00 54.12 86 ILE A N 1
ATOM 709 C CA . ILE A 1 86 ? 8.016 9.605 -13.910 1.00 54.12 86 ILE A CA 1
ATOM 710 C C . ILE A 1 86 ? 7.863 10.551 -15.096 1.00 54.12 86 ILE A C 1
ATOM 712 O O . ILE A 1 86 ? 8.887 10.819 -15.759 1.00 54.12 86 ILE A O 1
#

Secondary structure (DSSP, 8-state):
-HHHHHHTT-HHHHHTTGGG-HHHHHHHHHHT--HHHHHHHHHHHHHHHHHHTT-SS--HHHHHHHHT--TTT--HHHHHHHHHH-

Foldseek 3Di:
DVVVCVVVVPVDPCVVCVVVVVPVVVVVVQVPDDLQRLLLVLLVVLVVVCVVVPPDDDDPVVSCVSSVHDPVRHDPVSVVVVVVVD